Protein AF-A0A9X5XAJ7-F1 (afdb_monomer_lite)

Secondary structure (DSSP, 8-state):
-HHHHIIIIITTT--------STTTSGGGTS-HHHHIIIIIHHHHHHHH-HHHHHIIIIIHHHHHH----S--PPPPPPPPPP-

Radius of gyration: 17.52 Å; chains: 1; bounding box: 42×34×35 Å

Foldseek 3Di:
DQQVCVVVVNLLQAEDDQPQDDPQCPVVNVHCHRVCCVVPVLVVCCVVPNPVSSCSRVPVSCCVVVPDDDPDDDPDDDDDPDDD

Structure (mmCIF, N/CA/C/O backbone):
data_AF-A0A9X5XAJ7-F1
#
_entry.id   AF-A0A9X5XAJ7-F1
#
loop_
_atom_site.group_PDB
_atom_site.id
_atom_site.type_symbol
_atom_site.label_atom_id
_atom_site.label_alt_id
_atom_site.label_comp_id
_atom_site.label_asym_id
_atom_site.label_entity_id
_atom_site.label_seq_id
_atom_site.pdbx_PDB_ins_code
_atom_site.Cartn_x
_atom_site.Cartn_y
_atom_site.Cartn_z
_atom_site.occupancy
_atom_site.B_iso_or_equiv
_atom_site.auth_seq_id
_atom_site.auth_comp_id
_atom_site.auth_asym_id
_atom_site.auth_atom_id
_atom_site.pdbx_PDB_model_num
ATOM 1 N N . ALA A 1 1 ? -1.551 -12.066 4.572 1.00 86.88 1 ALA A N 1
ATOM 2 C CA . ALA A 1 1 ? -0.821 -11.152 5.477 1.00 86.88 1 ALA A CA 1
ATOM 3 C C . ALA A 1 1 ? -1.587 -9.849 5.725 1.00 86.88 1 ALA A C 1
ATOM 5 O O . ALA A 1 1 ? -2.122 -9.706 6.812 1.00 86.88 1 ALA A O 1
ATOM 6 N N . VAL A 1 2 ? -1.719 -8.942 4.742 1.00 94.31 2 VAL A N 1
ATOM 7 C CA . VAL A 1 2 ? -2.330 -7.603 4.942 1.00 94.31 2 VAL A CA 1
ATOM 8 C C . VAL A 1 2 ? -3.736 -7.656 5.555 1.00 94.31 2 VAL A C 1
ATOM 10 O O . VAL A 1 2 ? -3.980 -6.974 6.543 1.00 94.31 2 VAL A O 1
ATOM 13 N N . ARG A 1 3 ? -4.629 -8.510 5.027 1.00 95.69 3 ARG A N 1
ATOM 14 C CA . ARG A 1 3 ? -5.967 -8.728 5.605 1.00 95.69 3 ARG A CA 1
ATOM 15 C C . ARG A 1 3 ? -5.901 -9.107 7.083 1.00 95.69 3 ARG A C 1
ATOM 17 O O . ARG A 1 3 ? -6.502 -8.437 7.900 1.00 95.69 3 ARG A O 1
ATOM 24 N N . ALA A 1 4 ? -5.137 -10.145 7.410 1.00 97.81 4 ALA A N 1
ATOM 25 C CA . ALA A 1 4 ? -5.052 -10.645 8.777 1.00 97.81 4 ALA A CA 1
ATOM 26 C C . ALA A 1 4 ? -4.555 -9.572 9.763 1.00 97.81 4 ALA A C 1
ATOM 28 O O . ALA A 1 4 ? -5.059 -9.485 10.873 1.00 97.81 4 ALA A O 1
ATOM 29 N N . LEU A 1 5 ? -3.608 -8.721 9.350 1.00 97.69 5 LEU A N 1
ATOM 30 C CA . LEU A 1 5 ? -3.142 -7.599 10.172 1.00 97.69 5 LEU A CA 1
ATOM 31 C C . LEU A 1 5 ? -4.219 -6.524 10.355 1.00 97.69 5 LEU A C 1
ATOM 33 O O . LEU A 1 5 ? -4.354 -5.973 11.443 1.00 97.69 5 LEU A O 1
ATOM 37 N N . ALA A 1 6 ? -4.978 -6.223 9.302 1.00 96.88 6 ALA A N 1
ATOM 38 C CA . ALA A 1 6 ? -6.085 -5.280 9.378 1.00 96.88 6 ALA A CA 1
ATOM 39 C C . ALA A 1 6 ? -7.211 -5.796 10.285 1.00 96.88 6 ALA A C 1
ATOM 41 O O . ALA A 1 6 ? -7.655 -5.063 11.164 1.00 96.88 6 ALA A O 1
ATOM 42 N N . ASP A 1 7 ? -7.604 -7.059 10.116 1.00 97.19 7 ASP A N 1
ATOM 43 C CA . ASP A 1 7 ? -8.637 -7.723 10.917 1.00 97.19 7 ASP A CA 1
ATOM 44 C C . ASP A 1 7 ? -8.202 -7.851 12.393 1.00 97.19 7 ASP A C 1
ATOM 46 O O . ASP A 1 7 ? -9.031 -7.780 13.293 1.00 97.19 7 ASP A O 1
ATOM 50 N N . ALA A 1 8 ? -6.893 -7.950 12.656 1.00 98.06 8 ALA A N 1
ATOM 51 C CA . ALA A 1 8 ? -6.308 -7.897 13.999 1.00 98.06 8 ALA A CA 1
ATOM 52 C C . ALA A 1 8 ? -6.210 -6.473 14.594 1.00 98.06 8 ALA A C 1
ATOM 54 O O . ALA A 1 8 ? -5.632 -6.295 15.664 1.00 98.06 8 ALA A O 1
ATOM 55 N N . GLY A 1 9 ? -6.742 -5.452 13.913 1.00 97.50 9 GLY A N 1
ATOM 56 C CA . GLY A 1 9 ? -6.791 -4.074 14.408 1.00 97.50 9 GLY A CA 1
ATOM 57 C C . GLY A 1 9 ? -5.548 -3.232 14.115 1.00 97.50 9 GLY A C 1
ATOM 58 O O . GLY A 1 9 ? -5.415 -2.146 14.665 1.00 97.50 9 GLY A O 1
ATOM 59 N N . PHE A 1 10 ? -4.639 -3.679 13.241 1.00 98.00 10 PHE A N 1
ATOM 60 C CA . PHE A 1 10 ? -3.397 -2.955 12.921 1.00 98.00 10 PHE A CA 1
ATOM 61 C C . PHE A 1 10 ? -3.458 -2.148 11.621 1.00 98.00 10 PHE A C 1
ATOM 63 O O . PHE A 1 10 ? -2.419 -1.798 11.057 1.00 98.00 10 PHE A O 1
ATOM 70 N N . GLY A 1 11 ? -4.660 -1.864 11.113 1.00 97.19 11 GLY A N 1
ATOM 71 C CA . GLY A 1 11 ? -4.855 -1.200 9.821 1.00 97.19 11 GLY A CA 1
ATOM 72 C C . GLY A 1 11 ? -4.230 0.199 9.719 1.00 97.19 11 GLY A C 1
ATOM 73 O O . GLY A 1 11 ? -3.828 0.622 8.637 1.00 97.19 11 GLY A O 1
ATOM 74 N N . ASP A 1 12 ? -4.094 0.903 10.836 1.00 97.25 12 ASP A N 1
ATOM 75 C CA . ASP A 1 12 ? -3.438 2.207 10.965 1.00 97.25 12 ASP A CA 1
ATOM 76 C C . ASP A 1 12 ? -1.898 2.116 10.978 1.00 97.25 12 ASP A C 1
ATOM 78 O O . ASP A 1 12 ? -1.207 3.114 10.814 1.00 97.25 12 ASP A O 1
ATOM 82 N N . ARG A 1 13 ? -1.310 0.930 11.130 1.00 96.62 13 ARG A N 1
ATOM 83 C CA . ARG A 1 13 ? 0.158 0.755 11.150 1.00 96.62 13 ARG A CA 1
ATOM 84 C C . ARG A 1 13 ? 0.718 0.171 9.859 1.00 96.62 13 ARG A C 1
ATOM 86 O O . ARG A 1 13 ? 1.928 0.038 9.707 1.00 96.62 13 ARG A O 1
ATOM 93 N N . LEU A 1 14 ? -0.157 -0.172 8.920 1.00 97.69 14 LEU A N 1
ATOM 94 C CA . LEU A 1 14 ? 0.222 -0.750 7.639 1.00 97.69 14 LEU A CA 1
ATOM 95 C C . LEU A 1 14 ? 0.848 0.299 6.713 1.00 97.69 14 LEU A C 1
ATOM 97 O O . LEU A 1 14 ? 0.236 1.330 6.430 1.00 97.69 14 LEU A O 1
ATOM 101 N N . LEU A 1 15 ? 2.031 -0.030 6.191 1.00 97.06 15 LEU A N 1
ATOM 102 C CA . LEU A 1 15 ? 2.752 0.699 5.148 1.00 97.06 15 LEU A CA 1
ATOM 103 C C . LEU A 1 15 ? 3.074 -0.262 3.998 1.00 97.06 15 LEU A C 1
ATOM 105 O O . LEU A 1 15 ? 3.334 -1.443 4.233 1.00 97.06 15 LEU A O 1
ATOM 109 N N . LEU A 1 16 ? 3.063 0.232 2.758 1.00 95.62 16 LEU A N 1
ATOM 110 C CA . LEU A 1 16 ? 3.369 -0.561 1.564 1.00 95.62 16 LEU A CA 1
ATOM 111 C C . LEU A 1 16 ? 4.343 0.178 0.642 1.00 95.62 16 LEU A C 1
ATOM 113 O O . LEU A 1 16 ? 4.197 1.373 0.399 1.00 95.62 16 LEU A O 1
ATOM 117 N N . GLY A 1 17 ? 5.293 -0.566 0.076 1.00 93.38 17 GLY A N 1
ATOM 118 C CA . GLY A 1 17 ? 6.255 -0.093 -0.920 1.00 93.38 17 GLY A CA 1
ATOM 119 C C . GLY A 1 17 ? 6.491 -1.146 -2.004 1.00 93.38 17 GLY A C 1
ATOM 120 O O . GLY A 1 17 ? 6.120 -2.305 -1.837 1.00 93.38 17 GLY A O 1
ATOM 121 N N . ALA A 1 18 ? 7.078 -0.739 -3.133 1.00 91.69 18 ALA A N 1
ATOM 122 C CA . ALA A 1 18 ? 7.376 -1.637 -4.257 1.00 91.69 18 ALA A CA 1
ATOM 123 C C . ALA A 1 18 ? 8.793 -2.239 -4.225 1.00 91.69 18 ALA A C 1
ATOM 125 O O . ALA A 1 18 ? 9.125 -2.996 -5.132 1.00 91.69 18 ALA A O 1
ATOM 126 N N . ASP A 1 19 ? 9.622 -1.856 -3.247 1.00 92.50 19 ASP A N 1
ATOM 127 C CA . ASP A 1 19 ? 11.012 -2.315 -3.072 1.00 92.50 19 ASP A CA 1
ATOM 128 C C . ASP A 1 19 ? 11.822 -2.374 -4.384 1.00 92.50 19 ASP A C 1
ATOM 130 O O . ASP A 1 19 ? 12.421 -3.373 -4.777 1.00 92.50 19 ASP A O 1
ATOM 134 N N . THR A 1 20 ? 11.767 -1.284 -5.149 1.00 93.56 20 THR A N 1
ATOM 135 C CA . THR A 1 20 ? 12.377 -1.225 -6.479 1.00 93.56 20 THR A CA 1
ATOM 136 C C . THR A 1 20 ? 13.869 -0.907 -6.368 1.00 93.56 20 THR A C 1
ATOM 138 O O . THR A 1 20 ? 14.279 0.241 -6.526 1.00 93.56 20 THR A O 1
ATOM 141 N N . THR A 1 21 ? 14.683 -1.927 -6.095 1.00 95.06 21 THR A N 1
ATOM 142 C CA . THR A 1 21 ? 16.127 -1.787 -5.811 1.00 95.06 21 THR A CA 1
ATOM 143 C C . THR A 1 21 ? 17.039 -2.220 -6.959 1.00 95.06 21 THR A C 1
ATOM 145 O O . THR A 1 21 ? 18.190 -1.794 -7.025 1.00 95.06 21 THR A O 1
ATOM 148 N N . THR A 1 22 ? 16.540 -3.014 -7.912 1.00 95.81 22 THR A N 1
ATOM 149 C CA . THR A 1 22 ? 17.326 -3.487 -9.063 1.00 95.81 22 THR A CA 1
ATOM 150 C C . THR A 1 22 ? 16.997 -2.725 -10.342 1.00 95.81 22 THR A C 1
ATOM 152 O O . THR A 1 22 ? 15.903 -2.181 -10.510 1.00 95.81 22 THR A O 1
ATOM 155 N N . ALA A 1 23 ? 17.933 -2.725 -11.296 1.00 96.19 23 ALA A N 1
ATOM 156 C CA . ALA A 1 23 ? 17.698 -2.136 -12.609 1.00 96.19 23 ALA A CA 1
ATOM 157 C C . ALA A 1 23 ? 16.506 -2.783 -13.327 1.00 96.19 23 ALA A C 1
ATOM 159 O O . ALA A 1 23 ? 15.685 -2.058 -13.882 1.00 96.19 23 ALA A O 1
ATOM 160 N N . ALA A 1 24 ? 16.380 -4.110 -13.262 1.00 95.88 24 ALA A N 1
ATOM 161 C CA . ALA A 1 24 ? 15.281 -4.849 -13.878 1.00 95.88 24 ALA A CA 1
ATOM 162 C C . ALA A 1 24 ? 13.919 -4.575 -13.216 1.00 95.88 24 ALA A C 1
ATOM 164 O O . ALA A 1 24 ? 12.890 -4.685 -13.870 1.00 95.88 24 ALA A O 1
ATOM 165 N N . ALA A 1 25 ? 13.887 -4.186 -11.936 1.00 95.38 25 ALA A N 1
ATOM 166 C CA . ALA A 1 25 ? 12.639 -3.859 -11.251 1.00 95.38 25 ALA A CA 1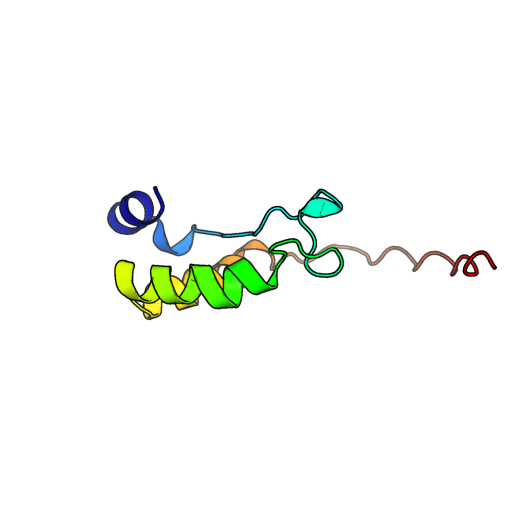
ATOM 167 C C . ALA A 1 25 ? 12.068 -2.488 -11.660 1.00 95.38 25 ALA A C 1
ATOM 169 O O . ALA A 1 25 ? 10.876 -2.241 -11.467 1.00 95.38 25 ALA A O 1
ATOM 170 N N . ARG A 1 26 ? 12.884 -1.582 -12.220 1.00 95.69 26 ARG A N 1
ATOM 171 C CA . ARG A 1 26 ? 12.463 -0.217 -12.574 1.00 95.69 26 ARG A CA 1
ATOM 172 C C . ARG A 1 26 ? 11.585 -0.189 -13.822 1.00 95.69 26 ARG A C 1
ATOM 174 O O . ARG A 1 26 ? 11.892 -0.829 -14.822 1.00 95.69 26 ARG A O 1
ATOM 181 N N . SER A 1 27 ? 10.562 0.666 -13.812 1.00 95.50 27 SER A N 1
ATOM 182 C CA . SER A 1 27 ? 9.640 0.814 -14.949 1.00 95.50 27 SER A CA 1
ATOM 183 C C . SER A 1 27 ? 10.296 1.352 -16.216 1.00 95.50 27 SER A C 1
ATOM 185 O O . SER A 1 27 ? 9.909 0.965 -17.311 1.00 95.50 27 SER A O 1
ATOM 187 N N . VAL A 1 28 ? 11.321 2.197 -16.081 1.00 95.62 28 VAL A N 1
ATOM 188 C CA . VAL A 1 28 ? 12.094 2.714 -17.228 1.00 95.62 28 VAL A CA 1
ATOM 189 C C . VAL A 1 28 ? 12.855 1.619 -17.981 1.00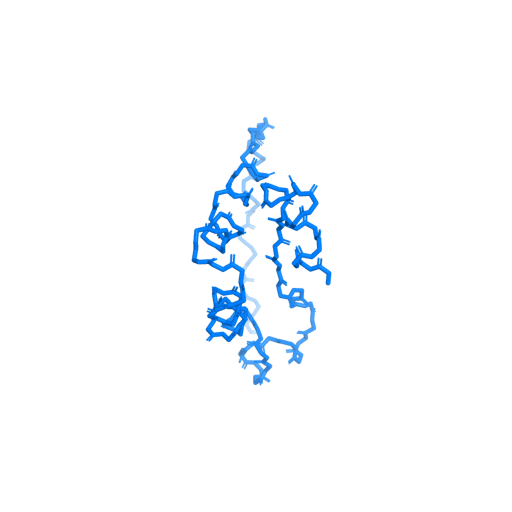 95.62 28 VAL A C 1
ATOM 191 O O . VAL A 1 28 ? 13.183 1.798 -19.144 1.00 95.62 28 VAL A O 1
ATOM 194 N N . ASN A 1 29 ? 13.083 0.473 -17.334 1.00 96.06 29 ASN A N 1
ATOM 195 C CA . ASN A 1 29 ? 13.780 -0.680 -17.899 1.00 96.06 29 ASN A CA 1
ATOM 196 C C . ASN A 1 29 ? 12.814 -1.838 -18.219 1.00 96.06 29 ASN A C 1
ATOM 198 O O . ASN A 1 29 ? 13.235 -2.988 -18.299 1.00 96.06 29 ASN A O 1
ATOM 202 N N . GLY A 1 30 ? 11.510 -1.560 -18.335 1.00 94.31 30 GLY A N 1
ATOM 203 C CA . GLY A 1 30 ? 10.480 -2.571 -18.608 1.00 94.31 30 GLY A CA 1
ATOM 204 C C . GLY A 1 30 ? 10.017 -3.375 -17.386 1.00 94.31 30 GLY A C 1
ATOM 205 O O . GLY A 1 30 ? 9.129 -4.217 -17.509 1.00 94.31 30 GLY A O 1
ATOM 206 N N . GLY A 1 31 ? 10.572 -3.103 -16.203 1.00 95.56 31 GLY A N 1
ATOM 207 C CA . GLY A 1 31 ? 10.121 -3.676 -14.939 1.00 95.56 31 GLY A CA 1
ATOM 208 C C . GLY A 1 31 ? 8.776 -3.119 -14.455 1.00 95.56 31 GLY A C 1
ATOM 209 O O . GLY A 1 31 ? 8.233 -2.171 -15.022 1.00 95.56 31 GLY A O 1
ATOM 210 N N . PRO A 1 32 ? 8.216 -3.656 -13.360 1.00 95.62 32 PRO A N 1
ATOM 211 C CA . PRO A 1 32 ? 6.955 -3.165 -12.801 1.00 95.62 32 PRO A CA 1
ATOM 212 C C . PRO A 1 32 ? 7.062 -1.727 -12.266 1.00 95.62 32 PRO A C 1
ATOM 214 O O . PRO A 1 32 ? 6.162 -0.905 -12.475 1.00 95.62 32 PRO A O 1
ATOM 217 N N . GLY A 1 33 ? 8.165 -1.425 -11.576 1.00 94.06 33 GLY A N 1
ATOM 218 C CA . GLY A 1 33 ? 8.422 -0.166 -10.890 1.00 94.06 33 GLY A CA 1
ATOM 219 C C . GLY A 1 33 ? 7.314 0.276 -9.932 1.00 94.06 33 GLY A C 1
ATOM 220 O O . GLY A 1 33 ? 6.367 -0.445 -9.603 1.00 94.06 33 GLY A O 1
ATOM 221 N N . MET A 1 34 ? 7.410 1.538 -9.523 1.00 92.75 34 MET A N 1
ATOM 222 C CA . MET A 1 34 ? 6.418 2.169 -8.659 1.00 92.75 34 MET A CA 1
ATOM 223 C C . MET A 1 34 ? 4.990 2.214 -9.250 1.00 92.75 34 MET A C 1
ATOM 225 O O . MET A 1 34 ? 4.028 2.014 -8.498 1.00 92.75 34 MET A O 1
ATOM 229 N N . PRO A 1 35 ? 4.793 2.406 -10.577 1.00 95.25 35 PRO A N 1
ATOM 230 C CA . PRO A 1 35 ? 3.457 2.403 -11.170 1.00 95.25 35 PRO A CA 1
ATOM 231 C C . PRO A 1 35 ? 2.672 1.113 -10.929 1.00 95.25 35 PRO A C 1
ATOM 233 O O . PRO A 1 35 ? 1.448 1.171 -10.826 1.00 95.25 35 PRO A O 1
ATOM 236 N N . TYR A 1 36 ? 3.332 -0.043 -10.807 1.00 95.88 36 TYR A N 1
ATOM 237 C CA . TYR A 1 36 ? 2.644 -1.308 -10.558 1.00 95.88 36 TYR A CA 1
ATOM 238 C C . TYR A 1 36 ? 1.924 -1.326 -9.202 1.00 95.88 36 TYR A C 1
ATOM 240 O O . TYR A 1 36 ? 0.758 -1.728 -9.137 1.00 95.88 36 TYR A O 1
ATOM 248 N N . LEU A 1 37 ? 2.548 -0.823 -8.128 1.00 95.12 37 LEU A N 1
ATOM 249 C CA . LEU A 1 37 ? 1.894 -0.744 -6.814 1.00 95.12 37 LEU A CA 1
ATOM 250 C C . LEU A 1 37 ? 0.602 0.087 -6.899 1.00 95.12 37 LEU A C 1
ATOM 252 O O . LEU A 1 37 ? -0.449 -0.334 -6.420 1.00 95.12 37 LEU A O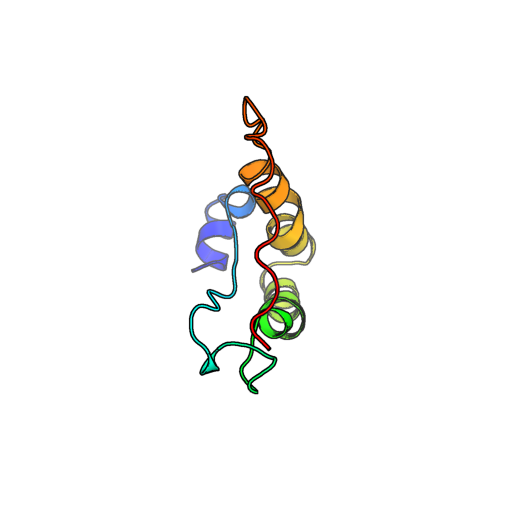 1
ATOM 256 N N . LEU A 1 38 ? 0.656 1.235 -7.577 1.00 94.81 38 LEU A N 1
ATOM 257 C CA . LEU A 1 38 ? -0.464 2.176 -7.632 1.00 94.81 38 LEU A CA 1
ATOM 258 C C . LEU A 1 38 ? -1.557 1.760 -8.624 1.00 94.81 38 LEU A C 1
ATOM 260 O O . LEU A 1 38 ? -2.739 1.899 -8.330 1.00 94.81 38 LEU A O 1
ATOM 264 N N . ARG A 1 39 ? -1.181 1.238 -9.796 1.00 96.00 39 ARG A N 1
ATOM 265 C CA . ARG A 1 39 ? -2.123 0.915 -10.883 1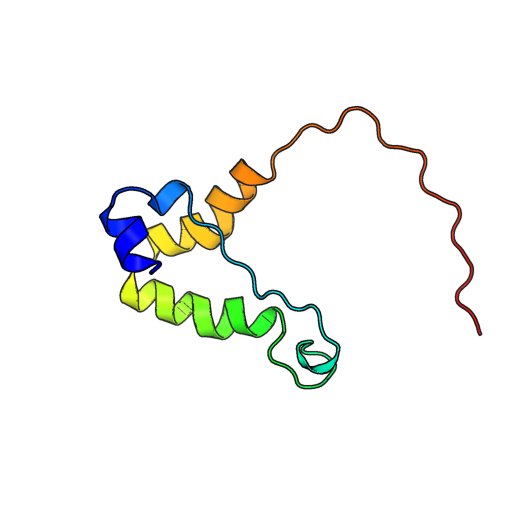.00 96.00 39 ARG A CA 1
ATOM 266 C C . ARG A 1 39 ? -2.656 -0.512 -10.818 1.00 96.00 39 ARG A C 1
ATOM 268 O O . ARG A 1 39 ? -3.668 -0.809 -11.442 1.00 96.00 39 ARG A O 1
ATOM 275 N N . ARG A 1 40 ? -1.965 -1.423 -10.124 1.00 96.50 40 ARG A N 1
ATOM 276 C CA . ARG A 1 40 ? -2.296 -2.859 -10.122 1.00 96.50 40 ARG A CA 1
ATOM 277 C C . ARG A 1 40 ? -2.569 -3.383 -8.721 1.00 96.50 40 ARG A C 1
ATOM 279 O O . ARG A 1 40 ? -3.546 -4.107 -8.545 1.00 96.50 40 ARG A O 1
ATOM 286 N N . VAL A 1 41 ? -1.743 -3.048 -7.734 1.00 96.50 41 VAL A N 1
ATOM 287 C CA . VAL A 1 41 ? -1.918 -3.571 -6.369 1.00 96.50 41 VAL A CA 1
ATOM 288 C C . VAL A 1 41 ? -3.011 -2.807 -5.617 1.00 96.50 41 VAL A C 1
ATOM 290 O O . VAL A 1 41 ? -3.927 -3.445 -5.101 1.00 96.50 41 VAL A O 1
ATOM 293 N N . ARG A 1 42 ? -2.990 -1.465 -5.620 1.00 96.88 42 ARG A N 1
ATOM 294 C CA . ARG A 1 42 ? -3.986 -0.629 -4.918 1.00 96.88 42 ARG A CA 1
ATOM 295 C C . ARG A 1 42 ? -5.442 -0.972 -5.286 1.00 96.88 42 ARG A C 1
ATOM 297 O O . ARG A 1 42 ? -6.215 -1.187 -4.355 1.00 96.88 42 ARG A O 1
ATOM 304 N N . PRO A 1 43 ? -5.840 -1.123 -6.570 1.00 97.94 43 PRO A N 1
ATOM 305 C CA . PRO A 1 43 ? -7.226 -1.476 -6.900 1.00 97.94 43 PRO A CA 1
ATOM 306 C C . PRO A 1 43 ? -7.647 -2.852 -6.365 1.00 97.94 43 PRO A C 1
ATOM 308 O O . PRO A 1 43 ? -8.754 -3.008 -5.862 1.00 97.94 43 PRO A O 1
ATOM 311 N N . ARG A 1 44 ? -6.751 -3.849 -6.404 1.00 97.44 44 ARG A N 1
ATOM 312 C CA . ARG A 1 44 ? -7.033 -5.191 -5.862 1.00 97.44 44 ARG A CA 1
ATOM 313 C C . ARG A 1 44 ? -7.166 -5.182 -4.346 1.00 97.44 44 ARG A C 1
ATOM 315 O O . ARG A 1 44 ? -8.031 -5.863 -3.803 1.00 97.44 44 ARG A O 1
ATOM 322 N N . LEU A 1 45 ? -6.329 -4.398 -3.668 1.00 97.12 45 LEU A N 1
ATOM 323 C CA . LEU A 1 45 ? -6.455 -4.201 -2.231 1.00 97.12 45 LEU A CA 1
ATOM 324 C C . LEU A 1 45 ? -7.769 -3.508 -1.884 1.00 97.12 45 LEU A C 1
ATOM 326 O O . LEU A 1 45 ? -8.366 -3.885 -0.890 1.00 97.12 45 LEU A O 1
ATOM 330 N N . ALA A 1 46 ? -8.241 -2.550 -2.686 1.00 97.94 46 ALA A N 1
ATOM 331 C CA . ALA A 1 46 ? -9.499 -1.857 -2.406 1.00 97.94 46 ALA A CA 1
ATOM 332 C C . ALA A 1 46 ? -10.695 -2.811 -2.521 1.00 97.94 46 ALA A C 1
ATOM 334 O O . ALA A 1 46 ? -11.576 -2.789 -1.667 1.00 97.94 46 ALA A O 1
ATOM 335 N N . LEU A 1 47 ? -10.679 -3.698 -3.522 1.00 97.75 47 LEU A N 1
ATOM 336 C CA . LEU A 1 47 ? -11.685 -4.752 -3.679 1.00 97.75 47 LEU A CA 1
ATOM 337 C C . LEU A 1 47 ? -11.677 -5.747 -2.516 1.00 97.75 47 LEU A C 1
ATOM 339 O O . LEU A 1 47 ? -12.731 -6.184 -2.074 1.00 97.75 47 LEU A O 1
ATOM 343 N N . ALA A 1 48 ? -10.495 -6.112 -2.019 1.00 96.38 48 ALA A N 1
ATOM 344 C CA . ALA A 1 48 ? -10.398 -7.028 -0.895 1.00 96.38 48 ALA A CA 1
ATOM 345 C C . ALA A 1 48 ? -10.761 -6.326 0.425 1.00 96.38 48 ALA A C 1
ATOM 347 O O . ALA A 1 48 ? -11.638 -6.770 1.152 1.00 96.38 48 ALA A O 1
ATOM 348 N N . LEU A 1 49 ? -10.076 -5.243 0.764 1.00 96.38 49 LEU A N 1
ATOM 349 C CA . LEU A 1 49 ? -10.011 -4.679 2.113 1.00 96.38 49 LEU A CA 1
ATOM 350 C C . LEU A 1 49 ? -10.929 -3.470 2.335 1.00 96.38 49 LEU A C 1
ATOM 352 O O . LEU A 1 49 ? -11.015 -2.979 3.457 1.00 96.38 49 LEU A O 1
ATOM 356 N N . GLY A 1 50 ? -11.590 -2.984 1.284 1.00 97.88 50 GLY A N 1
ATOM 357 C CA . GLY A 1 50 ? -12.371 -1.753 1.307 1.00 97.88 50 GLY A CA 1
ATOM 358 C C . GLY A 1 50 ? -11.532 -0.514 0.986 1.00 97.88 50 GLY A C 1
ATOM 359 O O . GLY A 1 50 ? -10.343 -0.420 1.303 1.00 97.88 50 GLY A O 1
ATOM 360 N N . ALA A 1 51 ? -12.173 0.460 0.339 1.00 97.81 51 ALA A N 1
ATOM 361 C CA . ALA A 1 51 ? -11.516 1.677 -0.133 1.00 97.81 51 ALA A CA 1
ATOM 362 C C . ALA A 1 51 ? -10.949 2.530 1.011 1.00 97.81 51 ALA A C 1
ATOM 364 O O . ALA A 1 51 ? -9.864 3.083 0.876 1.00 97.81 51 ALA A O 1
ATOM 365 N N . GLU A 1 52 ? -11.646 2.595 2.145 1.00 97.69 52 GLU A N 1
ATOM 366 C CA . GLU A 1 52 ? -11.258 3.433 3.281 1.00 97.69 52 GLU A CA 1
ATOM 367 C C . GLU A 1 52 ? -9.930 2.986 3.906 1.00 97.69 52 GLU A C 1
ATOM 369 O O . GLU A 1 52 ? -9.017 3.790 4.087 1.00 97.69 52 GLU A O 1
ATOM 374 N N . LEU A 1 53 ? -9.776 1.684 4.176 1.00 97.62 53 LEU A N 1
ATOM 375 C CA . LEU A 1 53 ? -8.519 1.146 4.693 1.00 97.62 53 LEU A CA 1
ATOM 376 C C . LEU A 1 53 ? -7.382 1.329 3.683 1.00 97.62 53 LEU A C 1
ATOM 378 O O . LEU A 1 53 ? -6.272 1.690 4.064 1.00 97.62 53 LEU A O 1
ATOM 382 N N . VAL A 1 54 ? -7.647 1.112 2.395 1.00 98.12 54 VAL A N 1
ATOM 383 C CA . VAL A 1 54 ? -6.632 1.315 1.356 1.00 98.12 54 VAL A CA 1
ATOM 384 C C . VAL A 1 54 ? -6.222 2.776 1.245 1.00 98.12 54 VAL A C 1
ATOM 386 O O . VAL A 1 54 ? -5.039 3.050 1.076 1.00 98.12 54 VAL A O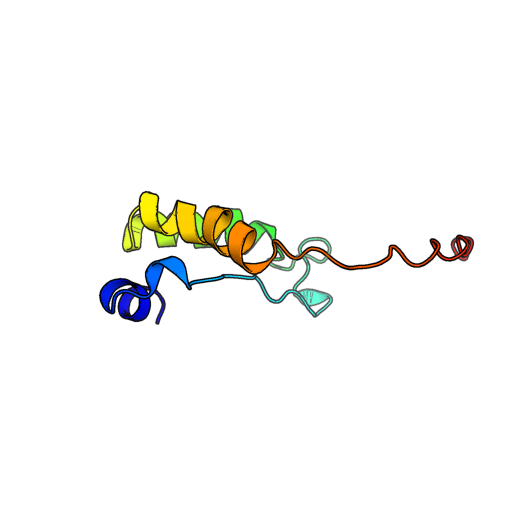 1
ATOM 389 N N . GLU A 1 55 ? -7.151 3.712 1.394 1.00 97.75 55 GLU A N 1
ATOM 390 C CA . GLU A 1 55 ? -6.818 5.130 1.440 1.00 97.75 55 GLU A CA 1
ATOM 391 C C . GLU A 1 55 ? -5.858 5.420 2.599 1.00 97.75 55 GLU A C 1
ATOM 393 O O . GLU A 1 55 ? -4.776 5.958 2.370 1.00 97.75 55 GLU A O 1
ATOM 398 N N . ARG A 1 56 ? -6.151 4.929 3.812 1.00 98.06 56 ARG A N 1
ATOM 399 C CA . ARG A 1 56 ? -5.235 5.069 4.959 1.00 98.06 56 ARG A CA 1
ATOM 400 C C . ARG A 1 56 ? -3.835 4.537 4.672 1.00 98.06 56 ARG A C 1
ATOM 402 O O . ARG A 1 56 ? -2.855 5.224 4.943 1.00 98.06 56 ARG A O 1
ATOM 409 N N . VAL A 1 57 ? -3.736 3.333 4.113 1.00 98.00 57 VAL A N 1
ATOM 410 C CA . VAL A 1 57 ? -2.452 2.665 3.839 1.00 98.00 57 VAL A CA 1
ATOM 411 C C . VAL A 1 57 ? -1.597 3.442 2.838 1.00 98.00 57 VAL A C 1
ATOM 413 O O . VAL A 1 57 ? -0.373 3.432 2.947 1.00 98.00 57 VAL A O 1
ATOM 416 N N . PHE A 1 58 ? -2.221 4.110 1.867 1.00 97.12 58 PHE A N 1
ATOM 417 C CA . PHE A 1 58 ? -1.511 4.810 0.797 1.00 97.12 58 PHE A CA 1
ATOM 418 C C . PHE A 1 58 ? -1.307 6.308 1.047 1.00 97.12 58 PHE A C 1
ATOM 420 O O . PHE A 1 58 ? -0.484 6.904 0.354 1.00 97.12 58 PHE A O 1
ATOM 427 N N . THR A 1 59 ? -2.007 6.918 2.009 1.00 96.94 59 THR A N 1
ATOM 428 C CA . THR A 1 59 ? -1.886 8.358 2.291 1.00 96.94 59 THR A CA 1
ATOM 429 C C . THR A 1 59 ? -1.631 8.645 3.768 1.00 96.94 59 THR A C 1
ATOM 431 O O . THR A 1 59 ? -0.547 9.100 4.132 1.00 96.94 59 THR A O 1
ATOM 434 N N . GLN A 1 60 ? -2.591 8.337 4.637 1.00 98.19 60 GLN A N 1
ATOM 435 C CA . GLN A 1 60 ? -2.566 8.754 6.044 1.00 98.19 60 GLN A CA 1
ATOM 436 C C . GLN A 1 60 ? -1.465 8.068 6.864 1.00 98.19 60 GLN A C 1
ATOM 438 O O . GLN A 1 60 ? -0.771 8.724 7.641 1.00 98.19 60 GLN A O 1
ATOM 443 N N . ASN A 1 61 ? -1.289 6.754 6.702 1.00 98.19 61 ASN A N 1
ATOM 444 C CA . ASN A 1 61 ? -0.297 5.994 7.457 1.00 98.19 61 ASN A CA 1
ATOM 445 C C . ASN A 1 61 ? 1.131 6.414 7.076 1.00 98.19 61 ASN A C 1
ATOM 447 O O . ASN A 1 61 ? 1.892 6.724 7.994 1.00 98.19 61 ASN A O 1
ATOM 451 N N . PRO A 1 62 ? 1.507 6.509 5.779 1.00 97.75 62 PRO A N 1
ATOM 452 C CA . PRO A 1 62 ? 2.817 7.033 5.399 1.00 97.75 62 PRO A CA 1
ATOM 453 C C . PRO A 1 62 ? 3.034 8.476 5.854 1.00 97.75 62 PRO A C 1
ATOM 455 O O . PRO A 1 62 ? 4.109 8.781 6.360 1.00 97.75 62 PRO A O 1
ATOM 458 N N . ALA A 1 63 ? 2.022 9.346 5.735 1.00 97.31 63 ALA A N 1
ATOM 459 C CA . ALA A 1 63 ? 2.129 10.732 6.187 1.00 97.31 63 ALA A CA 1
ATOM 460 C C . ALA A 1 63 ? 2.472 10.812 7.680 1.00 97.31 63 ALA A C 1
ATOM 462 O O . ALA A 1 63 ? 3.409 11.507 8.050 1.00 97.31 63 ALA A O 1
ATOM 463 N N . ARG A 1 64 ? 1.781 10.045 8.533 1.00 96.19 64 ARG A N 1
ATOM 464 C CA . ARG A 1 64 ? 2.089 9.971 9.969 1.00 96.19 64 ARG A CA 1
ATOM 465 C C . ARG A 1 64 ? 3.459 9.349 10.243 1.00 96.19 64 ARG A C 1
ATOM 467 O O . ARG A 1 64 ? 4.181 9.846 11.095 1.00 96.19 64 ARG A O 1
ATOM 474 N N . ALA A 1 65 ? 3.807 8.263 9.555 1.00 96.38 65 ALA A N 1
ATOM 475 C CA . ALA A 1 65 ? 5.057 7.542 9.796 1.00 96.38 65 ALA A CA 1
ATOM 476 C C . ALA A 1 65 ? 6.301 8.343 9.384 1.00 96.38 65 ALA A C 1
ATOM 478 O O . ALA A 1 65 ? 7.370 8.155 9.959 1.00 96.38 65 ALA A O 1
ATOM 479 N N . LEU A 1 66 ? 6.163 9.216 8.383 1.00 93.50 66 LEU A N 1
ATOM 480 C CA . LEU A 1 66 ? 7.257 9.997 7.805 1.00 93.50 66 LEU A CA 1
ATOM 481 C C . LEU A 1 66 ? 7.213 11.482 8.198 1.00 93.50 66 LEU A C 1
ATOM 483 O O . LEU A 1 66 ? 8.090 12.241 7.789 1.00 93.50 66 LEU A O 1
ATOM 487 N N . ALA A 1 67 ? 6.224 11.905 8.989 1.00 92.94 67 ALA A N 1
ATOM 488 C CA . ALA A 1 67 ? 6.172 13.234 9.585 1.00 92.94 67 ALA A CA 1
ATOM 489 C C . ALA A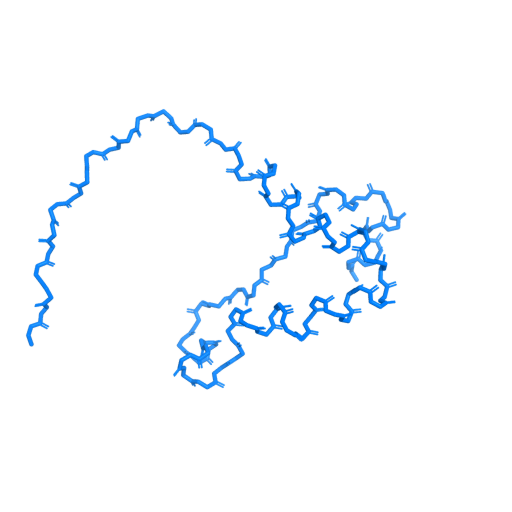 1 67 ? 7.198 13.326 10.722 1.00 92.94 67 ALA A C 1
ATOM 491 O O . ALA A 1 67 ? 6.887 13.110 11.891 1.00 92.94 67 ALA A O 1
ATOM 492 N N . VAL A 1 68 ? 8.444 13.622 10.364 1.00 89.00 68 VAL A N 1
ATOM 493 C CA . VAL A 1 68 ? 9.542 13.836 11.308 1.00 89.00 68 VAL A CA 1
ATOM 494 C C . VAL A 1 68 ? 10.143 15.223 11.102 1.00 89.00 68 VAL A C 1
ATOM 496 O O . VAL A 1 68 ? 10.503 15.613 9.991 1.00 89.00 68 VAL A O 1
ATOM 499 N N . GLU A 1 69 ? 10.259 15.973 12.198 1.00 86.75 69 GLU A N 1
ATOM 500 C CA . GLU A 1 69 ? 10.979 17.243 12.229 1.00 86.75 69 GLU A CA 1
ATOM 501 C C . GLU A 1 69 ? 12.480 16.981 12.384 1.00 86.75 69 GLU A C 1
ATOM 503 O O . GLU A 1 69 ? 13.001 16.771 13.483 1.00 86.75 69 GLU A O 1
ATOM 508 N N . TRP A 1 70 ? 13.197 16.981 11.264 1.00 80.94 70 TRP A N 1
ATOM 509 C CA . TRP A 1 70 ? 14.652 16.885 11.278 1.00 80.94 70 TRP A CA 1
ATOM 510 C C . TRP A 1 70 ? 15.262 18.210 11.749 1.00 80.94 70 TRP A C 1
ATOM 512 O O . TRP A 1 70 ? 15.057 19.257 11.133 1.00 80.94 70 TRP A O 1
ATOM 522 N N . ARG A 1 71 ? 16.050 18.183 12.829 1.00 83.25 71 ARG A N 1
ATOM 523 C CA . ARG A 1 71 ? 16.818 19.359 13.257 1.00 83.25 71 ARG A CA 1
ATOM 524 C C . ARG A 1 71 ? 18.009 19.570 12.319 1.00 83.25 71 ARG A C 1
ATOM 526 O O . ARG A 1 71 ? 18.908 18.738 12.278 1.00 83.25 71 ARG A O 1
ATOM 533 N N . GLY A 1 72 ? 18.028 20.715 11.632 1.00 74.38 72 GLY A N 1
ATOM 534 C CA . GLY A 1 72 ? 19.142 21.169 10.797 1.00 74.38 72 GLY A CA 1
ATOM 535 C C . GLY A 1 72 ? 19.073 20.644 9.364 1.00 74.38 72 GLY A C 1
ATOM 536 O O . GLY A 1 72 ? 19.214 19.455 9.113 1.00 74.38 72 GLY A O 1
ATOM 537 N N . THR A 1 73 ? 18.897 21.546 8.398 1.00 71.56 73 THR A N 1
ATOM 538 C CA . THR A 1 73 ? 19.217 21.236 6.999 1.00 71.56 73 THR A CA 1
ATOM 539 C C . THR A 1 73 ? 20.737 21.337 6.860 1.00 71.56 73 THR A C 1
ATOM 541 O O . THR A 1 73 ? 21.256 22.448 6.993 1.00 71.56 73 THR A O 1
ATOM 544 N N . PRO A 1 74 ? 21.486 20.240 6.636 1.00 71.06 74 PRO A N 1
ATOM 545 C CA . PRO A 1 74 ? 22.885 20.377 6.261 1.00 71.06 74 PRO A CA 1
ATOM 546 C C . PRO A 1 74 ? 22.965 21.168 4.944 1.00 71.06 74 PRO A C 1
ATOM 548 O O . PRO A 1 74 ? 22.072 21.035 4.097 1.00 71.06 74 PRO A O 1
ATOM 551 N N . PRO A 1 75 ? 23.987 22.021 4.759 1.00 79.25 75 PRO A N 1
ATOM 552 C CA . PRO A 1 75 ? 24.127 22.801 3.537 1.00 79.25 75 PRO A CA 1
ATOM 553 C C . PRO A 1 75 ? 24.099 21.873 2.320 1.00 79.25 75 PRO A C 1
ATOM 555 O O . PRO A 1 75 ? 24.712 20.804 2.319 1.00 79.25 75 PRO A O 1
ATOM 558 N N . ARG A 1 76 ? 23.354 22.274 1.284 1.00 81.38 76 ARG A N 1
ATOM 559 C CA . ARG A 1 76 ? 23.263 21.518 0.031 1.00 81.38 76 ARG A CA 1
ATOM 560 C C . ARG A 1 76 ? 24.684 21.307 -0.519 1.00 81.38 76 ARG A C 1
ATOM 562 O O . ARG A 1 76 ? 25.387 22.306 -0.685 1.00 81.38 76 ARG A O 1
ATOM 569 N N . PRO A 1 77 ? 25.108 20.067 -0.825 1.00 81.06 77 PRO A N 1
ATOM 570 C CA . PRO A 1 77 ? 26.415 19.844 -1.428 1.00 81.06 77 PRO A CA 1
ATOM 571 C C . PRO A 1 77 ? 26.502 20.556 -2.791 1.00 81.06 77 PRO A C 1
ATOM 573 O O . PRO A 1 77 ? 25.476 20.713 -3.467 1.00 81.06 77 PRO A O 1
ATOM 576 N N . PRO A 1 78 ? 27.698 21.013 -3.205 1.00 85.69 78 PRO A N 1
ATOM 577 C CA . PRO A 1 78 ? 27.887 21.625 -4.517 1.00 85.69 78 PRO A CA 1
ATOM 578 C C . PRO A 1 78 ? 27.444 20.657 -5.623 1.00 85.69 78 PRO A C 1
ATOM 580 O O . PRO A 1 78 ? 27.643 19.446 -5.509 1.00 85.69 78 PRO A O 1
ATOM 583 N N . ARG A 1 79 ? 26.825 21.179 -6.694 1.00 83.88 79 ARG A N 1
ATOM 584 C CA . ARG A 1 79 ? 26.486 20.351 -7.862 1.00 83.88 79 ARG A CA 1
ATOM 585 C C . ARG A 1 79 ? 27.780 19.806 -8.459 1.00 83.88 79 ARG A C 1
ATOM 587 O O . ARG A 1 79 ? 28.636 20.587 -8.866 1.00 83.88 79 ARG A O 1
ATOM 594 N N . VAL A 1 80 ? 27.888 18.485 -8.540 1.00 83.25 80 VAL A N 1
ATOM 595 C CA . VAL A 1 80 ? 28.877 17.841 -9.403 1.00 83.25 80 VAL A CA 1
ATOM 596 C C . VAL A 1 80 ? 28.357 17.998 -10.837 1.00 83.25 80 VAL A C 1
ATOM 598 O O . VAL A 1 80 ? 27.185 17.687 -11.063 1.00 83.25 80 VAL A O 1
ATOM 601 N N . PRO A 1 81 ? 29.141 18.546 -11.780 1.00 79.25 81 PRO A N 1
ATOM 602 C CA . PRO A 1 81 ? 28.749 18.585 -13.185 1.00 79.25 81 PRO A CA 1
ATOM 603 C C . PRO A 1 81 ? 28.448 17.168 -13.682 1.00 79.25 81 PRO A C 1
ATOM 605 O O . PRO A 1 81 ? 29.176 16.238 -13.328 1.00 79.25 81 PRO A O 1
ATOM 608 N N . ASP A 1 82 ? 27.397 17.008 -14.488 1.00 76.62 82 ASP A N 1
ATOM 609 C CA . ASP A 1 82 ? 27.146 15.740 -15.176 1.00 76.62 82 ASP A CA 1
ATOM 610 C C . ASP A 1 82 ? 28.378 15.393 -16.023 1.00 76.62 82 ASP A C 1
ATOM 612 O O . ASP A 1 82 ? 28.896 16.236 -16.761 1.00 76.62 82 ASP A O 1
ATOM 616 N N . ALA A 1 83 ? 28.884 14.168 -15.868 1.00 70.44 83 ALA A N 1
ATOM 617 C CA . ALA A 1 83 ? 29.962 13.664 -16.704 1.00 70.44 83 ALA A CA 1
ATOM 618 C C . ALA A 1 83 ? 29.466 13.605 -18.159 1.00 70.44 83 ALA A C 1
ATOM 620 O O . ALA A 1 83 ? 28.423 13.003 -18.424 1.00 70.44 83 ALA A O 1
ATOM 621 N N . ALA A 1 84 ? 30.194 14.289 -19.046 1.00 61.31 84 ALA A N 1
ATOM 622 C CA . ALA A 1 84 ? 29.950 14.339 -20.488 1.00 61.31 84 ALA A CA 1
ATOM 623 C C . ALA A 1 84 ? 30.145 12.974 -21.164 1.00 61.31 84 ALA A C 1
ATOM 625 O O . ALA A 1 84 ? 31.021 12.205 -20.701 1.00 61.31 84 ALA A O 1
#

Sequence (84 aa):
AVRALADAGFGDRLLLGADTTTAAARSVNGGPGMPYLLRRVRPRLALALGAELVERVFTQNPARALAVEWRGTPPRPPRVPDAA

pLDDT: mean 92.62, std 7.83, range [61.31, 98.19]